Protein AF-A0A932GPE7-F1 (afdb_monomer_lite)

pLDDT: mean 80.18, std 15.99, range [39.69, 96.44]

Foldseek 3Di:
DPPDDQPPVNVVVVVVVVVVVVVVVVCPDADPVLVVVLVVLVVVLVVVLVVVVVVLVVVLVVLVVPDDPVVSVVVNVVSVVVSVVVNVVSVVVSVVVNVVSVDDDD

Organism: Tectimicrobiota bacterium (NCBI:txid2528274)

Sequence (106 aa):
MNEGLKSARDLAMERTEKLHQEEKEHYTPLTAEQKERVAEIEREYKAKIAEKEVMLEAKIKQILLQGSPGEAMGAIAALKAQFEKEKHSLIEERERQILAIRQPNP

Secondary structure (DSSP, 8-state):
-------HHHHHHHHHHHHHHHHHHT--PPPHHHHHHHHHHHHHHHHHHHHHHHHHHHHHHHHHHHS-HHHHHHHHHHHHHHHHHHHHHHHHHHHHHHHHHHSPP-

Radius of gyration: 25.45 Å; chains: 1; bounding box: 42×23×88 Å

Structure (mmCIF, N/CA/C/O backbone):
data_AF-A0A932GPE7-F1
#
_entry.id   AF-A0A932GPE7-F1
#
loop_
_atom_site.group_PDB
_atom_site.id
_atom_site.type_symbol
_atom_si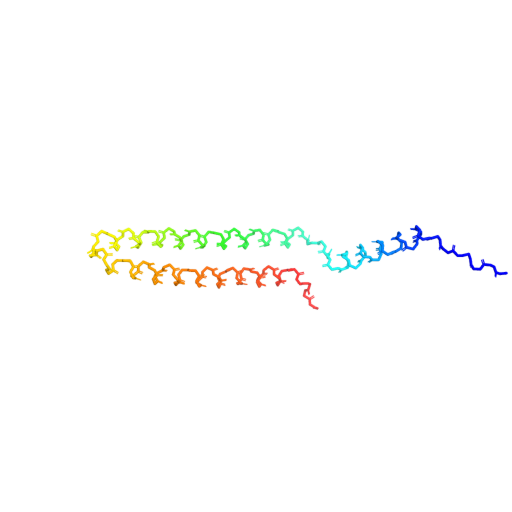te.label_atom_id
_atom_site.label_alt_id
_atom_site.label_comp_id
_atom_site.label_asym_id
_atom_site.label_entity_id
_atom_site.label_seq_id
_atom_site.pdbx_PDB_ins_code
_atom_site.Cartn_x
_atom_site.Cartn_y
_atom_site.Cartn_z
_atom_site.occupancy
_atom_site.B_iso_or_equiv
_atom_site.auth_seq_id
_atom_site.auth_comp_id
_atom_site.auth_asym_id
_atom_site.auth_atom_id
_atom_site.pdbx_PDB_model_num
ATOM 1 N N . MET A 1 1 ? -4.642 9.946 64.069 1.00 39.69 1 MET A N 1
ATOM 2 C CA . MET A 1 1 ? -4.996 10.016 62.639 1.00 39.69 1 MET A CA 1
ATOM 3 C C . MET A 1 1 ? -3.759 9.576 61.883 1.00 39.69 1 MET A C 1
ATOM 5 O O . MET A 1 1 ? -2.836 10.363 61.763 1.00 39.69 1 MET A O 1
ATOM 9 N N . ASN A 1 2 ? -3.652 8.284 61.567 1.00 41.09 2 ASN A N 1
ATOM 10 C CA . ASN A 1 2 ? -2.477 7.741 60.887 1.00 41.09 2 ASN A CA 1
ATOM 11 C C . ASN A 1 2 ? -2.891 7.532 59.431 1.00 41.09 2 ASN A C 1
ATOM 13 O O . ASN A 1 2 ? -3.558 6.547 59.117 1.00 41.09 2 ASN A O 1
ATOM 17 N N . GLU A 1 3 ? -2.604 8.515 58.582 1.00 54.88 3 GLU A N 1
ATOM 18 C CA . GLU A 1 3 ? -2.705 8.357 57.134 1.00 54.88 3 GLU A CA 1
ATOM 19 C C . GLU A 1 3 ? -1.664 7.309 56.738 1.00 54.88 3 GLU A C 1
ATOM 21 O O . GLU A 1 3 ? -0.465 7.576 56.670 1.00 54.88 3 GLU A O 1
ATOM 26 N N . GLY A 1 4 ? -2.130 6.063 56.636 1.00 53.00 4 GLY A N 1
ATOM 27 C CA . GLY A 1 4 ? -1.297 4.893 56.425 1.00 53.00 4 GLY A CA 1
ATOM 28 C C . GLY A 1 4 ? -0.458 5.053 55.167 1.00 53.00 4 GLY A C 1
ATOM 29 O O . GLY A 1 4 ? -0.995 5.218 54.073 1.00 53.00 4 GLY A O 1
ATOM 30 N N . LEU A 1 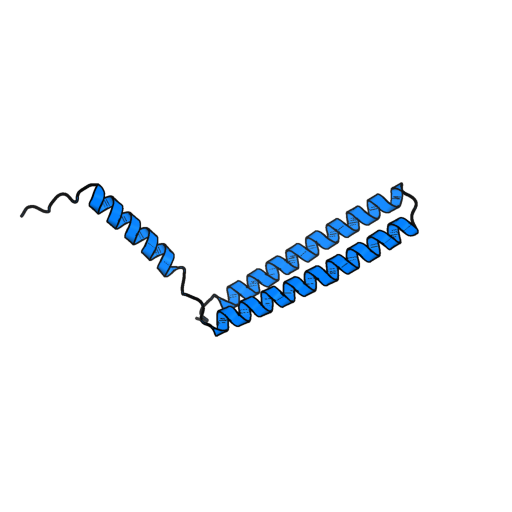5 ? 0.862 4.991 55.346 1.00 61.31 5 LEU A N 1
ATOM 31 C CA . LEU A 1 5 ? 1.852 4.854 54.286 1.00 61.31 5 LEU A CA 1
ATOM 32 C C . LEU A 1 5 ? 1.400 3.749 53.323 1.00 61.31 5 LEU A C 1
ATOM 34 O O . LEU A 1 5 ? 1.501 2.565 53.646 1.00 61.31 5 LEU A O 1
ATOM 38 N N . LYS A 1 6 ? 0.876 4.138 52.155 1.00 62.31 6 LYS A N 1
ATOM 39 C CA . LYS A 1 6 ? 0.562 3.200 51.072 1.00 62.31 6 LYS A CA 1
ATOM 40 C C . LYS A 1 6 ? 1.838 2.427 50.743 1.00 62.31 6 LYS A C 1
ATOM 42 O O . LYS A 1 6 ? 2.894 3.034 50.547 1.00 62.31 6 LYS A O 1
ATOM 47 N N . SER A 1 7 ? 1.757 1.099 50.711 1.00 69.62 7 SER A N 1
ATOM 48 C CA . SER A 1 7 ? 2.918 0.266 50.405 1.00 69.62 7 SER A CA 1
ATOM 49 C C . SER A 1 7 ? 3.402 0.565 48.985 1.00 69.62 7 SER A C 1
ATOM 51 O O . SER A 1 7 ? 2.608 0.907 48.108 1.00 69.62 7 SER A O 1
ATOM 53 N N . ALA A 1 8 ? 4.700 0.395 48.715 1.00 68.38 8 ALA A N 1
ATOM 54 C CA . ALA A 1 8 ? 5.258 0.558 47.367 1.00 68.38 8 ALA A CA 1
ATOM 55 C C . ALA A 1 8 ? 4.511 -0.291 46.317 1.00 68.38 8 ALA A C 1
ATOM 57 O O . ALA A 1 8 ? 4.416 0.091 45.152 1.00 68.38 8 ALA A O 1
ATOM 58 N N . ARG A 1 9 ? 3.929 -1.416 46.751 1.00 64.12 9 ARG A N 1
ATOM 59 C CA . ARG A 1 9 ? 3.061 -2.277 45.942 1.00 64.12 9 ARG A CA 1
ATOM 60 C C . ARG A 1 9 ? 1.726 -1.613 45.594 1.00 64.12 9 ARG A C 1
ATOM 62 O O . ARG A 1 9 ? 1.307 -1.693 44.446 1.00 64.12 9 ARG A O 1
ATOM 69 N N . ASP A 1 10 ? 1.092 -0.939 46.548 1.00 69.62 10 ASP A N 1
ATOM 70 C CA . ASP A 1 10 ? -0.187 -0.252 46.333 1.00 69.62 10 ASP A CA 1
ATOM 71 C C . ASP A 1 10 ? 0.004 0.955 45.408 1.00 69.62 10 ASP A C 1
ATOM 73 O O . ASP A 1 10 ? -0.796 1.186 44.508 1.00 69.62 10 ASP A O 1
ATOM 77 N N . LEU A 1 11 ? 1.129 1.665 45.552 1.00 68.69 11 LEU A N 1
ATOM 78 C CA . LEU A 1 11 ? 1.525 2.733 44.629 1.00 68.69 11 LEU A CA 1
ATOM 79 C C . LEU A 1 11 ? 1.820 2.211 43.215 1.00 68.69 11 LEU A C 1
ATOM 81 O O . LEU A 1 11 ? 1.512 2.891 42.238 1.00 68.69 11 LEU A O 1
ATOM 85 N N . ALA A 1 12 ? 2.411 1.020 43.083 1.00 66.12 12 ALA A N 1
ATOM 86 C CA . ALA A 1 12 ? 2.636 0.394 41.782 1.00 66.12 12 ALA A CA 1
ATOM 87 C C . ALA A 1 12 ? 1.313 -0.017 41.116 1.00 66.12 12 ALA A C 1
ATOM 89 O O . ALA A 1 12 ? 1.118 0.266 39.935 1.00 66.12 12 ALA A O 1
ATOM 90 N N . MET A 1 13 ? 0.381 -0.609 41.868 1.00 69.50 13 MET A N 1
ATOM 91 C CA . MET A 1 13 ? -0.948 -0.973 41.362 1.00 69.50 13 MET A CA 1
ATOM 92 C C . MET A 1 13 ? -1.747 0.265 40.940 1.00 69.50 13 MET A C 1
ATOM 94 O O . MET A 1 13 ? -2.250 0.293 39.824 1.00 69.50 13 MET A O 1
ATOM 98 N N . GLU A 1 14 ? -1.758 1.329 41.752 1.00 67.25 14 GLU A N 1
ATOM 99 C CA . GLU A 1 14 ? -2.452 2.586 41.427 1.00 67.25 14 GLU A CA 1
ATOM 100 C C . GLU A 1 14 ? -1.885 3.243 40.153 1.00 67.25 14 GLU A C 1
ATOM 102 O O . GLU A 1 14 ? -2.632 3.758 39.324 1.00 67.25 14 GLU A O 1
ATOM 107 N N . ARG A 1 15 ? -0.559 3.193 39.949 1.00 65.12 15 ARG A N 1
ATOM 108 C CA . ARG A 1 15 ? 0.072 3.655 38.699 1.00 65.12 15 ARG A CA 1
ATOM 109 C C . ARG A 1 15 ? -0.334 2.801 37.503 1.00 65.12 15 ARG A C 1
ATOM 111 O O . ARG A 1 15 ? -0.583 3.343 36.436 1.00 65.12 15 ARG A O 1
ATOM 118 N N . THR A 1 16 ? -0.416 1.486 37.682 1.00 59.59 16 THR A N 1
ATOM 119 C CA . THR A 1 16 ? -0.796 0.559 36.606 1.00 59.59 16 THR A CA 1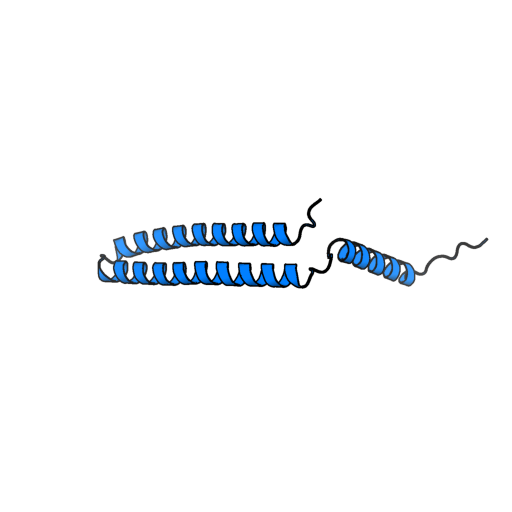
ATOM 120 C C . THR A 1 16 ? -2.269 0.731 36.224 1.00 59.59 16 THR A C 1
ATOM 122 O O . THR A 1 16 ? -2.615 0.689 35.049 1.00 59.59 16 THR A O 1
ATOM 125 N N . GLU A 1 17 ? -3.143 0.969 37.202 1.00 62.41 17 GLU A N 1
ATOM 126 C CA . GLU A 1 17 ? -4.563 1.247 36.972 1.00 62.41 17 GLU A CA 1
ATOM 127 C C . GLU A 1 17 ? -4.786 2.588 36.269 1.00 62.41 17 GLU A C 1
ATOM 129 O O . GLU A 1 17 ? -5.592 2.637 35.344 1.00 62.41 17 GLU A O 1
ATOM 134 N N . LYS A 1 18 ? -4.036 3.640 36.630 1.00 60.78 18 LYS A N 1
ATOM 135 C CA . LYS A 1 18 ? -4.080 4.935 35.927 1.00 60.78 18 LYS A CA 1
ATOM 136 C C . LYS A 1 18 ? -3.601 4.826 34.484 1.00 60.78 18 LYS A C 1
ATOM 138 O O . LYS A 1 18 ? -4.285 5.320 33.602 1.00 60.78 18 LYS A O 1
ATOM 143 N N . LEU A 1 19 ? -2.505 4.107 34.234 1.00 57.84 19 LEU A N 1
ATOM 144 C CA . LEU A 1 19 ? -2.026 3.852 32.871 1.00 57.84 19 LEU A CA 1
ATOM 145 C C . LEU A 1 19 ? -3.066 3.086 32.042 1.00 57.84 19 LEU A C 1
ATOM 147 O O . LEU A 1 19 ? -3.362 3.474 30.920 1.00 57.84 19 LEU A O 1
ATOM 151 N N . HIS A 1 20 ? -3.697 2.053 32.611 1.00 56.59 20 HIS A N 1
ATOM 152 C CA . HIS A 1 20 ? -4.770 1.330 31.925 1.00 56.59 20 HIS A CA 1
ATOM 153 C C . HIS A 1 20 ? -6.046 2.163 31.731 1.00 56.59 20 HIS A C 1
ATOM 155 O O . HIS A 1 20 ? -6.798 1.902 30.793 1.00 56.59 20 HIS A O 1
ATOM 161 N N . GLN A 1 21 ? -6.348 3.108 32.624 1.00 54.19 21 GLN A N 1
ATOM 162 C CA . GLN A 1 21 ? -7.482 4.022 32.474 1.00 54.19 21 GLN A CA 1
ATOM 163 C C . GLN A 1 21 ? -7.203 5.073 31.400 1.00 54.19 21 GLN A C 1
ATOM 165 O O . GLN A 1 21 ? -8.049 5.246 30.533 1.00 54.19 21 GLN A O 1
ATOM 170 N N . GLU A 1 22 ? -6.009 5.666 31.374 1.00 53.53 22 GLU A N 1
ATOM 171 C CA . GLU A 1 22 ? -5.556 6.560 30.299 1.00 53.53 22 GLU A CA 1
ATOM 172 C C . GLU A 1 22 ? -5.552 5.831 28.940 1.00 53.53 22 GLU A C 1
ATOM 174 O O . GLU A 1 22 ? -6.063 6.346 27.947 1.00 53.53 22 GLU A O 1
ATOM 179 N N . GLU A 1 23 ? -5.087 4.578 28.887 1.00 51.41 23 GLU A N 1
ATOM 180 C CA . GLU A 1 23 ? -5.147 3.751 27.672 1.00 51.41 23 GLU A CA 1
ATOM 181 C C . GLU A 1 23 ? -6.585 3.406 27.249 1.00 51.41 23 GLU A C 1
ATOM 183 O O . GLU A 1 23 ? -6.881 3.346 26.053 1.00 51.41 23 GLU A O 1
ATOM 188 N N . LYS A 1 24 ? -7.501 3.199 28.206 1.00 49.72 24 LYS A N 1
ATOM 189 C CA . LYS A 1 24 ? -8.925 2.931 27.936 1.00 49.72 24 LYS A CA 1
ATOM 190 C C . LYS A 1 24 ? -9.707 4.178 27.535 1.00 49.72 24 LYS A C 1
ATOM 192 O O . LYS A 1 24 ? -10.608 4.062 26.710 1.00 49.72 24 LYS A O 1
ATOM 197 N N . GLU A 1 25 ? -9.375 5.348 28.073 1.00 51.22 25 GLU A N 1
ATOM 198 C CA . GLU A 1 25 ? -9.997 6.624 27.698 1.00 51.22 25 GLU A CA 1
ATOM 199 C C . GLU A 1 25 ? -9.687 7.000 26.241 1.00 51.22 25 GLU A C 1
ATOM 201 O O . GLU A 1 25 ? -10.513 7.623 25.575 1.00 51.22 25 GLU A O 1
ATOM 206 N N . HIS A 1 26 ? -8.558 6.532 25.700 1.00 51.28 26 HIS A N 1
ATOM 207 C CA . HIS A 1 26 ? -8.189 6.713 24.293 1.00 51.28 26 HIS A CA 1
ATOM 208 C C . HIS A 1 26 ? -8.652 5.589 23.346 1.00 51.28 26 HIS A C 1
ATOM 210 O O . HIS A 1 26 ? -8.564 5.747 22.127 1.00 51.28 26 HIS A O 1
ATOM 216 N N . TYR A 1 27 ? -9.181 4.481 23.872 1.00 52.12 27 TYR A N 1
ATOM 217 C CA . TYR A 1 27 ? -9.728 3.369 23.090 1.00 52.12 27 TYR A CA 1
ATOM 218 C C . TYR A 1 27 ? -11.233 3.244 23.323 1.00 52.12 27 TYR A C 1
ATOM 220 O O . TYR A 1 27 ? -11.716 2.281 23.922 1.00 52.12 27 TYR A O 1
ATOM 228 N N . THR A 1 28 ? -12.010 4.191 22.796 1.00 61.28 28 THR A N 1
ATOM 229 C CA . THR A 1 28 ? -13.431 3.931 22.564 1.00 61.28 28 THR A CA 1
ATOM 230 C C . THR A 1 28 ? -13.541 2.720 21.629 1.00 61.28 28 THR A C 1
ATOM 232 O O . THR A 1 28 ? -13.046 2.757 20.496 1.00 61.28 28 THR A O 1
ATOM 235 N N . PRO A 1 29 ? -14.117 1.591 22.086 1.00 67.88 29 PRO A N 1
ATOM 236 C CA . PRO A 1 29 ? -14.235 0.417 21.242 1.00 67.88 29 PRO A CA 1
ATOM 237 C C . PRO A 1 29 ? -15.133 0.761 20.054 1.00 67.88 29 PRO A C 1
ATOM 239 O O . PRO A 1 29 ? -16.265 1.205 20.234 1.00 67.88 29 PRO A O 1
ATOM 242 N N . LEU A 1 30 ? -14.620 0.547 18.839 1.00 74.88 30 LEU A N 1
ATOM 243 C CA . LEU A 1 30 ? -15.372 0.810 17.614 1.00 74.88 30 LEU A CA 1
ATOM 244 C C . LEU A 1 30 ? -16.687 0.029 17.607 1.00 74.88 30 LEU A C 1
ATOM 246 O O . LEU A 1 30 ? -16.711 -1.162 17.953 1.00 74.88 30 LEU A O 1
ATOM 250 N N . THR A 1 31 ? -17.760 0.686 17.166 1.00 84.06 31 THR A N 1
ATOM 251 C CA . THR A 1 31 ? -19.051 0.034 16.935 1.00 84.06 31 THR A CA 1
ATOM 252 C C . THR A 1 31 ? -18.914 -1.044 15.857 1.00 84.06 31 THR A C 1
ATOM 254 O O . THR A 1 31 ? -17.962 -1.048 15.071 1.00 84.06 31 THR A O 1
ATOM 257 N N . ALA A 1 32 ? -19.858 -1.988 15.809 1.00 85.25 32 ALA A N 1
ATOM 258 C CA . ALA A 1 32 ? -19.868 -3.016 14.765 1.00 85.25 32 ALA A CA 1
ATOM 259 C C . ALA A 1 32 ? -19.864 -2.392 13.355 1.00 85.25 32 ALA A C 1
ATOM 261 O O . ALA A 1 32 ? -19.087 -2.816 12.506 1.00 85.25 32 ALA A O 1
ATOM 262 N N . GLU A 1 33 ? -20.635 -1.319 13.162 1.00 84.50 33 GLU A N 1
ATOM 263 C CA . GLU A 1 33 ? -20.697 -0.556 11.912 1.00 84.50 33 GLU A CA 1
ATOM 264 C C . GLU A 1 33 ? -19.362 0.134 11.583 1.00 84.50 33 GLU A C 1
ATOM 266 O O . GLU A 1 33 ? -18.877 0.051 10.457 1.00 84.50 33 GLU A O 1
ATOM 271 N N . GLN A 1 34 ? -18.702 0.761 12.564 1.00 83.44 34 GLN A N 1
ATOM 272 C CA . GLN A 1 34 ? -17.380 1.362 12.356 1.00 83.44 34 GLN A CA 1
ATOM 273 C C . GLN A 1 34 ? -16.331 0.310 11.975 1.00 83.44 34 GLN A C 1
ATOM 275 O O . GLN A 1 34 ? -15.500 0.560 11.103 1.00 83.44 34 GLN A O 1
ATOM 280 N N . LYS A 1 35 ? -16.365 -0.877 12.596 1.00 86.62 35 LYS A N 1
ATOM 281 C CA . LYS A 1 35 ? -15.457 -1.984 12.254 1.00 86.62 35 LYS A CA 1
ATOM 282 C C . LYS A 1 35 ? -15.688 -2.493 10.836 1.00 86.62 35 LYS A C 1
ATOM 284 O O . LYS A 1 35 ? -14.716 -2.728 10.124 1.00 86.62 35 LYS A O 1
ATOM 289 N N . GLU A 1 36 ? -16.945 -2.645 10.431 1.00 90.12 36 GLU A N 1
ATOM 290 C CA . GLU A 1 36 ? -17.305 -3.086 9.083 1.00 90.12 36 GLU A CA 1
ATOM 291 C C . GLU A 1 36 ? -16.834 -2.082 8.026 1.00 90.12 36 GLU A C 1
ATOM 293 O O . GLU A 1 36 ? -16.146 -2.466 7.082 1.00 90.12 36 GLU A O 1
ATOM 298 N N . ARG A 1 37 ? -17.072 -0.783 8.249 1.00 87.62 37 ARG A N 1
ATOM 299 C CA . ARG A 1 37 ? -16.603 0.284 7.350 1.00 87.62 37 ARG A CA 1
ATOM 300 C C . ARG A 1 37 ? -15.079 0.357 7.256 1.00 87.62 37 ARG A C 1
ATOM 302 O O . ARG A 1 37 ? -14.541 0.560 6.172 1.00 87.62 37 ARG A O 1
ATOM 309 N N . VAL A 1 38 ? -14.366 0.168 8.370 1.00 88.25 38 VAL A N 1
ATOM 310 C CA . VAL A 1 38 ? -12.895 0.083 8.357 1.00 88.25 38 VAL A CA 1
ATOM 311 C C . VAL A 1 38 ? -12.430 -1.119 7.532 1.00 88.25 38 VAL A C 1
ATOM 313 O O . VAL A 1 38 ? -11.551 -0.965 6.688 1.00 88.25 38 VAL A O 1
ATOM 316 N N . ALA A 1 39 ? -13.035 -2.294 7.726 1.00 90.69 39 ALA A N 1
ATOM 317 C CA . ALA A 1 39 ? -12.678 -3.500 6.980 1.00 90.69 39 ALA A CA 1
ATOM 318 C C . ALA A 1 39 ? -12.958 -3.364 5.471 1.00 90.69 39 ALA A C 1
ATOM 320 O O . ALA A 1 39 ? -12.179 -3.852 4.648 1.00 90.69 39 ALA A O 1
ATOM 321 N N . GLU A 1 40 ? -14.043 -2.683 5.099 1.00 93.00 40 GLU A N 1
ATOM 322 C CA . GLU A 1 40 ? -14.374 -2.376 3.706 1.00 93.00 40 GLU A CA 1
ATOM 323 C C . GLU A 1 40 ? -13.307 -1.482 3.060 1.00 93.00 40 GLU A C 1
ATOM 325 O O . GLU A 1 40 ? -12.758 -1.841 2.015 1.00 93.00 40 GLU A O 1
ATOM 330 N N . ILE A 1 41 ? -12.929 -0.386 3.723 1.00 92.19 41 ILE A N 1
ATOM 331 C CA . ILE A 1 41 ? -11.873 0.524 3.253 1.00 92.19 41 ILE A CA 1
ATOM 332 C C . ILE A 1 41 ? -10.533 -0.205 3.140 1.00 92.19 41 ILE A C 1
ATOM 334 O O . ILE A 1 41 ? -9.831 -0.078 2.137 1.00 92.19 41 ILE A O 1
ATOM 338 N N . GLU A 1 42 ? -10.160 -1.012 4.133 1.00 91.69 42 GLU A N 1
ATOM 339 C CA . GLU A 1 42 ? -8.927 -1.800 4.071 1.00 91.69 42 GLU A CA 1
ATOM 340 C C . GLU A 1 42 ? -8.915 -2.743 2.864 1.00 91.69 42 GLU A C 1
ATOM 342 O O . GLU A 1 42 ? -7.903 -2.841 2.160 1.00 91.69 42 GLU A O 1
ATOM 347 N N . ARG A 1 43 ? -10.042 -3.408 2.588 1.00 94.12 43 ARG A N 1
ATOM 348 C CA . ARG A 1 43 ? -10.192 -4.297 1.434 1.00 94.12 43 ARG A CA 1
ATOM 349 C C . ARG A 1 43 ? -10.103 -3.530 0.117 1.00 94.12 43 ARG A C 1
ATOM 351 O O . ARG A 1 43 ? -9.407 -3.986 -0.792 1.00 94.12 43 ARG A O 1
ATOM 358 N N . GLU A 1 44 ? -10.772 -2.388 0.012 1.00 94.81 44 GLU A N 1
ATOM 359 C CA . GLU A 1 44 ? -10.771 -1.548 -1.185 1.00 94.81 44 GLU A CA 1
ATOM 360 C C . GLU A 1 44 ? -9.360 -1.041 -1.506 1.00 94.81 44 GLU A C 1
ATOM 362 O O . GLU A 1 44 ? -8.865 -1.216 -2.621 1.00 94.81 44 GLU A O 1
ATOM 367 N N . TYR A 1 45 ? -8.665 -0.473 -0.519 1.00 93.88 45 TYR A N 1
ATOM 368 C CA . TYR A 1 45 ? -7.310 0.039 -0.715 1.00 93.88 45 TYR A CA 1
ATOM 369 C C . TYR A 1 45 ? -6.305 -1.078 -0.987 1.00 93.88 45 TYR A C 1
ATOM 371 O O . TYR A 1 45 ? -5.409 -0.905 -1.816 1.00 93.88 45 TYR A O 1
ATOM 379 N N . LYS A 1 46 ? -6.474 -2.253 -0.370 1.00 93.81 46 LYS A N 1
ATOM 380 C CA . LYS A 1 46 ? -5.669 -3.434 -0.698 1.00 93.81 46 LYS A CA 1
ATOM 381 C C . LYS A 1 46 ? -5.859 -3.858 -2.156 1.00 93.81 46 LYS A C 1
ATOM 383 O O . LYS A 1 46 ? -4.871 -4.158 -2.822 1.00 93.81 46 LYS A O 1
ATOM 388 N N . ALA A 1 47 ? -7.094 -3.855 -2.659 1.00 95.19 47 ALA A N 1
ATOM 389 C CA . ALA A 1 47 ? -7.377 -4.175 -4.056 1.00 95.19 47 ALA A CA 1
ATOM 390 C C . ALA A 1 47 ? -6.762 -3.141 -5.014 1.00 95.19 47 ALA A C 1
ATOM 392 O O . ALA A 1 47 ? -6.078 -3.527 -5.958 1.00 95.19 47 ALA A O 1
ATOM 393 N N . LYS A 1 48 ? -6.913 -1.841 -4.722 1.00 94.06 48 LYS A N 1
ATOM 394 C CA . LYS A 1 48 ? -6.313 -0.749 -5.512 1.00 94.06 48 LYS A CA 1
ATOM 395 C C . LYS A 1 48 ? -4.789 -0.852 -5.598 1.00 94.06 48 LYS A C 1
ATOM 397 O O . LYS A 1 48 ? -4.212 -0.631 -6.661 1.00 94.06 48 LYS A O 1
ATOM 402 N N . ILE A 1 49 ? -4.125 -1.173 -4.485 1.00 93.44 49 ILE A N 1
ATOM 403 C CA . ILE A 1 49 ? -2.668 -1.353 -4.463 1.00 93.44 49 ILE A CA 1
ATOM 404 C C . ILE A 1 49 ? -2.277 -2.575 -5.300 1.00 93.44 49 ILE A C 1
ATOM 406 O O . ILE A 1 49 ? -1.401 -2.455 -6.150 1.00 93.44 49 ILE A O 1
ATOM 410 N N . ALA A 1 50 ? -2.960 -3.710 -5.125 1.00 95.00 50 ALA A N 1
ATOM 411 C CA . ALA A 1 50 ? -2.674 -4.930 -5.878 1.00 95.00 50 ALA A CA 1
ATOM 412 C C . ALA A 1 50 ? -2.855 -4.744 -7.396 1.00 95.00 50 ALA A C 1
ATOM 414 O O . ALA A 1 50 ? -2.023 -5.196 -8.179 1.00 95.00 50 ALA A O 1
ATOM 415 N N . GLU A 1 51 ? -3.902 -4.036 -7.827 1.00 95.00 51 GLU A N 1
ATOM 416 C CA . GLU A 1 51 ? -4.111 -3.702 -9.240 1.00 95.00 51 GLU A CA 1
ATOM 417 C C . GLU A 1 51 ? -2.931 -2.896 -9.801 1.00 95.00 51 GLU A C 1
ATOM 419 O O . GLU A 1 51 ? -2.369 -3.241 -10.844 1.00 95.00 51 GLU A O 1
ATOM 424 N N . LYS A 1 52 ? -2.488 -1.864 -9.074 1.00 93.88 52 LYS A N 1
ATOM 425 C CA . LYS A 1 52 ? -1.329 -1.056 -9.470 1.00 93.88 52 LYS A CA 1
ATOM 426 C C . LYS A 1 52 ? -0.026 -1.862 -9.485 1.00 93.88 52 LYS A C 1
ATOM 428 O O . LYS A 1 52 ? 0.793 -1.635 -10.374 1.00 93.88 52 LYS A O 1
ATOM 433 N N . GLU A 1 53 ? 0.164 -2.800 -8.557 1.00 95.00 53 GLU A N 1
ATOM 434 C CA . GLU A 1 53 ? 1.324 -3.707 -8.533 1.00 95.00 53 GLU A CA 1
ATOM 435 C C . GLU A 1 53 ? 1.355 -4.588 -9.789 1.00 95.00 53 GLU A C 1
ATOM 437 O O . GLU A 1 53 ? 2.374 -4.649 -10.479 1.00 95.00 53 GLU A O 1
ATOM 442 N N . VAL A 1 54 ? 0.216 -5.171 -10.173 1.00 96.44 54 VAL A N 1
ATOM 443 C CA . VAL A 1 54 ? 0.100 -5.965 -11.408 1.00 96.44 54 VAL A CA 1
ATOM 444 C C . VAL A 1 54 ? 0.403 -5.115 -12.648 1.00 96.44 54 VAL A C 1
ATOM 446 O O . VAL A 1 54 ? 1.140 -5.546 -13.540 1.00 96.44 54 VAL A O 1
ATOM 449 N N . MET A 1 55 ? -0.113 -3.883 -12.709 1.00 94.38 55 MET A N 1
ATOM 450 C CA . MET A 1 55 ? 0.180 -2.958 -13.810 1.00 94.38 55 MET A CA 1
ATOM 451 C C . MET A 1 55 ? 1.665 -2.573 -13.872 1.00 94.38 55 MET A C 1
ATOM 453 O O . MET A 1 55 ? 2.226 -2.467 -14.966 1.00 94.38 55 MET A O 1
ATOM 457 N N . LEU A 1 56 ? 2.310 -2.358 -12.721 1.00 94.81 56 LEU A N 1
ATOM 458 C CA . LEU A 1 56 ? 3.741 -2.071 -12.632 1.00 94.81 56 LEU A CA 1
ATOM 459 C C . LEU A 1 56 ? 4.560 -3.239 -13.186 1.00 94.81 56 LEU A C 1
ATOM 461 O O . LEU A 1 56 ? 5.428 -3.033 -14.033 1.00 94.81 56 LEU A O 1
ATOM 465 N N . GLU A 1 57 ? 4.267 -4.462 -12.748 1.00 94.69 57 GLU A N 1
ATOM 466 C CA . GLU A 1 57 ? 4.953 -5.661 -13.230 1.00 94.69 57 GLU A CA 1
ATOM 467 C C . GLU A 1 57 ? 4.801 -5.842 -14.742 1.00 94.69 57 GLU A C 1
ATOM 469 O O . GLU A 1 57 ? 5.776 -6.156 -15.429 1.00 94.69 57 GLU A O 1
ATOM 474 N N . ALA A 1 58 ? 3.599 -5.612 -15.277 1.00 94.81 58 ALA A N 1
ATOM 475 C CA . ALA A 1 58 ? 3.347 -5.677 -16.713 1.00 94.81 58 ALA A CA 1
ATOM 476 C C . ALA A 1 58 ? 4.202 -4.658 -17.486 1.00 94.81 58 ALA A C 1
ATOM 478 O O . ALA A 1 58 ? 4.848 -5.018 -18.472 1.00 94.81 58 ALA A O 1
ATOM 479 N N . LYS A 1 59 ? 4.277 -3.410 -17.006 1.00 92.69 59 LYS A N 1
ATOM 480 C CA . LYS A 1 59 ? 5.114 -2.361 -17.610 1.00 92.69 59 LYS A CA 1
ATOM 481 C C . LYS A 1 59 ? 6.606 -2.687 -17.531 1.00 92.69 59 LYS A C 1
ATOM 483 O O . LYS A 1 59 ? 7.320 -2.496 -18.510 1.00 92.69 59 LYS A O 1
ATOM 488 N N . ILE A 1 60 ? 7.082 -3.221 -16.403 1.00 93.06 60 ILE A N 1
ATOM 489 C CA . ILE A 1 60 ? 8.480 -3.653 -16.256 1.00 93.06 60 ILE A CA 1
ATOM 490 C C . ILE A 1 60 ? 8.806 -4.749 -17.275 1.00 93.06 60 ILE A C 1
ATOM 492 O O . ILE A 1 60 ? 9.823 -4.661 -17.958 1.00 93.06 60 ILE A O 1
ATOM 496 N N . LYS A 1 61 ? 7.932 -5.754 -17.425 1.00 92.44 61 LYS A N 1
ATOM 497 C CA . LYS A 1 61 ? 8.109 -6.825 -18.419 1.00 92.44 61 LYS A CA 1
ATOM 498 C C . LYS A 1 61 ? 8.185 -6.271 -19.845 1.00 92.44 61 LYS A C 1
ATOM 500 O O . LYS A 1 61 ? 9.037 -6.710 -20.610 1.00 92.44 61 LYS A O 1
ATOM 505 N N . GLN A 1 62 ? 7.348 -5.291 -20.189 1.00 91.25 62 GLN A N 1
ATOM 506 C CA . GLN A 1 62 ? 7.389 -4.629 -21.498 1.00 91.25 62 GLN A CA 1
ATOM 507 C C . GLN A 1 62 ? 8.705 -3.877 -21.730 1.00 91.25 62 GLN A C 1
ATOM 509 O O . GLN A 1 62 ? 9.320 -4.046 -22.779 1.00 91.25 62 GLN A O 1
ATOM 514 N N . ILE A 1 63 ? 9.17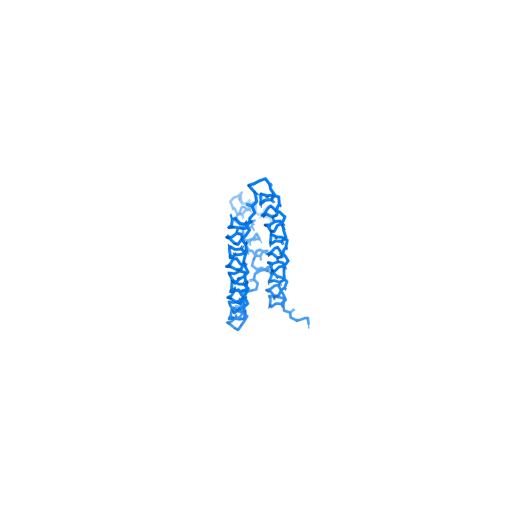1 -3.107 -20.741 1.00 89.25 63 ILE A N 1
ATOM 515 C CA . ILE A 1 63 ? 10.444 -2.374 -20.821 1.00 89.25 63 ILE A CA 1
ATOM 516 C C . ILE A 1 63 ? 11.619 -3.338 -21.027 1.00 89.25 63 ILE A C 1
ATOM 518 O O . ILE A 1 63 ? 12.475 -3.094 -21.874 1.00 89.25 63 ILE A O 1
ATOM 522 N N . LEU A 1 64 ? 11.642 -4.452 -20.290 1.00 88.81 64 LEU A N 1
ATOM 523 C CA . LEU A 1 64 ? 12.682 -5.475 -20.423 1.00 88.81 64 LEU A CA 1
ATOM 524 C C . LEU A 1 64 ? 12.661 -6.177 -21.788 1.00 88.81 64 LEU A C 1
ATOM 526 O O . LEU A 1 64 ? 13.707 -6.621 -22.249 1.00 88.81 64 LEU A O 1
ATOM 530 N N . LEU A 1 65 ? 11.493 -6.285 -22.425 1.00 88.44 65 LEU A N 1
ATOM 531 C CA . LEU A 1 65 ? 11.348 -6.914 -23.739 1.00 88.44 65 LEU A CA 1
ATOM 532 C C . LEU A 1 65 ? 11.762 -5.983 -24.892 1.00 88.44 65 LEU A C 1
ATOM 534 O O . LEU A 1 65 ? 12.178 -6.465 -25.941 1.00 88.44 65 LEU A O 1
ATOM 538 N N . GLN A 1 66 ? 11.616 -4.666 -24.717 1.00 83.31 66 GLN A N 1
ATOM 539 C CA . GLN A 1 66 ? 11.801 -3.671 -25.782 1.00 83.31 66 GLN A CA 1
ATOM 540 C C . GLN A 1 66 ? 13.128 -2.900 -25.710 1.00 83.31 66 GLN A C 1
ATOM 542 O O . GLN A 1 66 ? 13.562 -2.357 -26.724 1.00 83.31 66 GLN A O 1
ATOM 547 N N . GLY A 1 67 ? 13.748 -2.795 -24.532 1.00 71.25 67 GLY A N 1
ATOM 548 C CA . GLY A 1 67 ? 14.864 -1.877 -24.292 1.00 71.25 67 GLY A CA 1
ATOM 549 C C . GLY A 1 67 ? 16.256 -2.509 -24.343 1.00 71.25 67 GLY A C 1
ATOM 550 O O . GLY A 1 67 ? 16.447 -3.688 -24.052 1.00 71.25 67 GLY A O 1
ATOM 551 N N . SER A 1 68 ? 17.261 -1.674 -24.618 1.00 75.44 68 SER A N 1
ATOM 552 C CA . SER A 1 68 ? 18.662 -1.999 -24.333 1.00 75.44 68 SER A CA 1
ATOM 553 C C . SER A 1 68 ? 18.879 -2.081 -22.808 1.00 75.44 68 SER A C 1
ATOM 555 O O . SER A 1 68 ? 18.319 -1.255 -22.080 1.00 75.44 68 SER A O 1
ATOM 557 N N . PRO A 1 69 ? 19.716 -3.002 -22.285 1.00 74.06 69 PRO A N 1
ATOM 558 C CA . PRO A 1 69 ? 19.837 -3.251 -20.841 1.00 74.06 69 PRO A CA 1
ATOM 559 C C . PRO A 1 69 ? 20.140 -2.012 -19.982 1.00 74.06 69 PRO A C 1
ATOM 561 O O . PRO A 1 69 ? 19.673 -1.924 -18.849 1.00 74.06 69 PRO A O 1
ATOM 564 N N . GLY A 1 70 ? 20.895 -1.044 -20.514 1.00 75.19 70 GLY A N 1
ATOM 565 C CA . GLY A 1 70 ? 21.247 0.191 -19.802 1.00 75.19 70 GLY A CA 1
ATOM 566 C C . GLY A 1 70 ? 20.083 1.176 -19.638 1.00 75.19 70 GLY A C 1
ATOM 567 O O . GLY A 1 70 ? 19.884 1.720 -18.555 1.00 75.19 70 GLY A O 1
ATOM 568 N N . GLU A 1 71 ? 19.274 1.373 -20.681 1.00 76.88 71 GLU A N 1
ATOM 569 C CA . GLU A 1 71 ? 18.127 2.297 -20.662 1.00 76.88 71 GLU A CA 1
ATOM 570 C C . GLU A 1 71 ? 16.940 1.702 -19.890 1.00 76.88 71 GLU A C 1
ATOM 572 O O . GLU A 1 71 ? 16.239 2.408 -19.160 1.00 76.88 71 GLU A O 1
ATOM 577 N N . ALA A 1 72 ? 16.765 0.379 -19.978 1.00 86.19 72 ALA A N 1
ATOM 578 C CA . ALA A 1 72 ? 15.719 -0.349 -19.270 1.00 86.19 72 ALA A CA 1
ATOM 579 C C . ALA A 1 72 ? 15.832 -0.197 -17.744 1.00 86.19 72 ALA A C 1
ATOM 581 O O . ALA A 1 72 ? 14.825 0.025 -17.072 1.00 86.19 72 ALA A O 1
ATOM 582 N N . MET A 1 73 ? 17.044 -0.260 -17.178 1.00 87.38 73 MET A N 1
ATOM 583 C CA . MET A 1 73 ? 17.228 -0.131 -15.727 1.00 87.38 73 MET A CA 1
ATOM 584 C C . MET A 1 73 ? 16.820 1.248 -15.198 1.00 87.38 73 MET A C 1
ATOM 586 O O . MET A 1 73 ? 16.149 1.326 -14.168 1.00 87.38 73 MET A O 1
ATOM 590 N N . GLY A 1 74 ? 17.172 2.324 -15.910 1.00 89.81 74 GLY A N 1
ATOM 591 C CA . GLY A 1 74 ? 16.787 3.686 -15.529 1.00 89.81 74 GLY A CA 1
ATOM 592 C C . GLY A 1 74 ? 15.270 3.887 -15.555 1.00 89.81 74 GLY A C 1
ATOM 593 O O . GLY A 1 74 ? 14.690 4.392 -14.592 1.00 89.81 74 GLY A O 1
ATOM 594 N N . ALA A 1 75 ? 14.612 3.410 -16.616 1.00 88.81 75 ALA A N 1
ATOM 595 C CA . ALA A 1 75 ? 13.159 3.475 -16.748 1.00 88.81 75 ALA A CA 1
ATOM 596 C C . ALA A 1 75 ? 12.433 2.652 -15.667 1.00 88.81 75 ALA A C 1
ATOM 598 O O . ALA A 1 75 ? 11.469 3.129 -15.067 1.00 88.81 75 ALA A O 1
ATOM 599 N N . ILE A 1 76 ? 12.919 1.443 -15.360 1.00 92.50 76 ILE A N 1
ATOM 600 C CA . ILE A 1 76 ? 12.361 0.590 -14.299 1.00 92.50 76 ILE A CA 1
ATOM 601 C C . ILE A 1 76 ? 12.521 1.247 -12.924 1.00 92.50 76 ILE A C 1
ATOM 603 O O . ILE A 1 76 ? 11.584 1.220 -12.126 1.00 92.50 76 ILE A O 1
ATOM 607 N N . ALA A 1 77 ? 13.680 1.847 -12.637 1.00 93.12 77 ALA A N 1
ATOM 608 C CA . ALA A 1 77 ? 13.922 2.536 -11.371 1.00 93.12 77 ALA A CA 1
ATOM 609 C C . ALA A 1 77 ? 12.983 3.738 -11.188 1.00 93.12 77 ALA A C 1
ATOM 611 O O . ALA A 1 77 ? 12.359 3.873 -10.134 1.00 93.12 77 ALA A O 1
ATOM 612 N N . ALA A 1 78 ? 12.821 4.563 -12.227 1.00 93.12 78 ALA A N 1
ATOM 613 C CA . ALA A 1 78 ? 11.887 5.687 -12.212 1.00 93.12 78 ALA A CA 1
ATOM 614 C C . ALA A 1 78 ? 10.436 5.224 -12.006 1.00 93.12 78 ALA A C 1
ATOM 616 O O . ALA A 1 78 ? 9.712 5.791 -11.186 1.00 93.12 78 ALA A O 1
ATOM 617 N N . LEU A 1 79 ? 10.030 4.151 -12.692 1.00 93.62 79 LEU A N 1
ATOM 618 C CA . LEU A 1 79 ? 8.679 3.606 -12.598 1.00 93.62 79 LEU A CA 1
ATOM 619 C C . LEU A 1 79 ? 8.381 3.034 -11.201 1.00 93.62 79 LEU A C 1
ATOM 621 O O . LEU A 1 79 ? 7.309 3.283 -10.652 1.00 93.62 79 LEU A O 1
ATOM 625 N N . LYS A 1 80 ? 9.340 2.326 -10.589 1.00 94.38 80 LYS A N 1
ATOM 626 C CA . LYS A 1 80 ? 9.227 1.857 -9.198 1.00 94.38 80 LYS A CA 1
ATOM 627 C C . LYS A 1 80 ? 9.145 3.020 -8.211 1.00 94.38 80 LYS A C 1
ATOM 629 O O . LYS A 1 80 ? 8.295 3.002 -7.331 1.00 94.38 80 LYS A O 1
ATOM 634 N N . ALA A 1 81 ? 9.980 4.047 -8.374 1.00 95.88 81 ALA A N 1
ATOM 635 C CA . ALA A 1 81 ? 9.956 5.219 -7.500 1.00 95.88 81 ALA A CA 1
ATOM 636 C C . ALA A 1 81 ? 8.619 5.975 -7.576 1.00 95.88 81 ALA A C 1
ATOM 638 O O . ALA A 1 81 ? 8.122 6.455 -6.557 1.00 95.88 81 ALA A O 1
ATOM 639 N N . GLN A 1 82 ? 8.021 6.072 -8.767 1.00 94.19 82 GLN A N 1
ATOM 640 C CA . GLN A 1 82 ? 6.680 6.629 -8.926 1.00 94.19 82 GLN A CA 1
ATOM 641 C C . GLN A 1 82 ? 5.633 5.769 -8.209 1.00 94.19 82 GLN A C 1
ATOM 643 O O . GLN A 1 82 ? 4.819 6.301 -7.457 1.00 94.19 82 GLN A O 1
ATOM 648 N N . PHE A 1 83 ? 5.678 4.451 -8.407 1.00 94.94 83 PHE A N 1
ATOM 649 C CA . PHE A 1 83 ? 4.752 3.531 -7.758 1.00 94.94 83 PHE A CA 1
ATOM 650 C C . PHE A 1 83 ? 4.825 3.610 -6.226 1.00 94.94 83 PHE A C 1
ATOM 652 O O . PHE A 1 83 ? 3.784 3.675 -5.580 1.00 94.94 83 PHE A O 1
ATOM 659 N N . GLU A 1 84 ? 6.022 3.679 -5.639 1.00 95.00 84 GLU A N 1
ATOM 660 C CA . GLU A 1 84 ? 6.179 3.810 -4.184 1.00 95.00 84 GLU A CA 1
ATOM 661 C C . GLU A 1 84 ? 5.550 5.101 -3.643 1.00 95.00 84 GLU A C 1
ATOM 663 O O . GLU A 1 84 ? 4.874 5.077 -2.615 1.00 95.00 84 GLU A O 1
ATOM 668 N N . LYS A 1 85 ? 5.690 6.224 -4.361 1.00 95.44 85 LYS A N 1
ATOM 669 C CA . LYS A 1 85 ? 5.021 7.482 -3.988 1.00 95.44 85 LYS A CA 1
ATOM 670 C C . LYS A 1 85 ? 3.502 7.345 -4.033 1.00 95.44 85 LYS A C 1
ATOM 672 O O . LYS A 1 85 ? 2.826 7.728 -3.085 1.00 95.44 85 LYS A O 1
ATOM 677 N N . GLU A 1 86 ? 2.969 6.773 -5.111 1.00 93.06 86 GLU A N 1
ATOM 678 C CA . GLU A 1 86 ? 1.526 6.551 -5.255 1.00 93.06 86 GLU A CA 1
ATOM 679 C C . GLU A 1 86 ? 0.985 5.605 -4.175 1.00 93.06 86 GLU A C 1
ATOM 681 O O . GLU A 1 86 ? -0.067 5.866 -3.591 1.00 93.06 86 GLU A O 1
ATOM 686 N N . LYS A 1 87 ? 1.717 4.528 -3.871 1.00 93.06 87 LYS A N 1
ATOM 687 C CA . LYS A 1 87 ? 1.391 3.580 -2.802 1.00 93.06 87 LYS A CA 1
ATOM 688 C C . LYS A 1 87 ? 1.363 4.270 -1.445 1.00 93.06 87 LYS A C 1
ATOM 690 O O . LYS A 1 87 ? 0.423 4.051 -0.685 1.00 93.06 87 LYS A O 1
ATOM 695 N N . HIS A 1 88 ? 2.341 5.127 -1.158 1.00 94.56 88 HIS A N 1
ATOM 696 C CA . HIS A 1 88 ? 2.368 5.898 0.079 1.00 94.56 88 HIS A CA 1
ATOM 697 C C . HIS A 1 88 ? 1.152 6.824 0.193 1.00 94.56 88 HIS A C 1
ATOM 699 O O . HIS A 1 88 ? 0.443 6.769 1.192 1.00 94.56 88 HIS A O 1
ATOM 705 N N . SER A 1 89 ? 0.822 7.576 -0.862 1.00 94.19 89 SER A N 1
ATOM 706 C CA . SER A 1 89 ? -0.370 8.435 -0.868 1.00 94.19 89 SER A CA 1
ATOM 707 C C . SER A 1 89 ? -1.675 7.654 -0.672 1.00 94.19 89 SER A C 1
ATOM 709 O O . SER A 1 89 ? -2.577 8.131 0.014 1.00 94.19 89 SER A O 1
ATOM 711 N N . LEU A 1 90 ? -1.785 6.445 -1.235 1.00 92.19 90 LEU A N 1
ATOM 712 C CA . LEU A 1 90 ? -2.939 5.568 -1.011 1.00 92.19 90 LEU A CA 1
ATOM 713 C C . LEU A 1 90 ? -3.021 5.076 0.439 1.00 92.19 90 LEU A C 1
ATOM 715 O O . LEU A 1 90 ? -4.115 5.005 0.995 1.00 92.19 90 LEU A O 1
ATOM 719 N 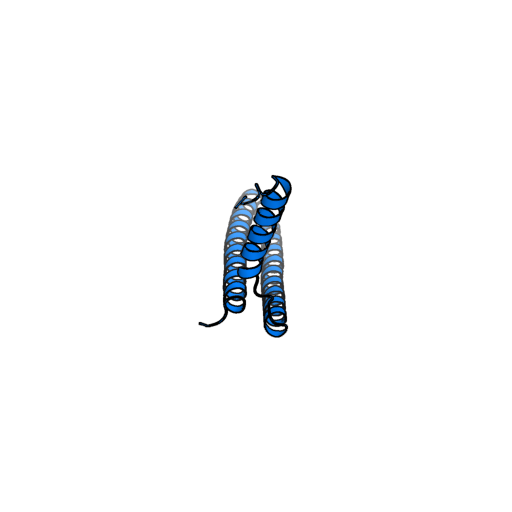N . ILE A 1 91 ? -1.885 4.745 1.053 1.00 91.81 91 ILE A N 1
ATOM 720 C CA . ILE A 1 91 ? -1.811 4.320 2.456 1.00 91.81 91 ILE A CA 1
ATOM 721 C C . ILE A 1 91 ? -2.211 5.462 3.391 1.00 91.81 91 ILE A C 1
ATOM 723 O O . ILE A 1 91 ? -3.039 5.253 4.276 1.00 91.81 91 ILE A O 1
ATOM 727 N N . GLU A 1 92 ? -1.684 6.663 3.165 1.00 92.88 92 GLU A N 1
ATOM 728 C CA . GLU A 1 92 ? -2.051 7.843 3.947 1.00 92.88 92 GLU A CA 1
ATOM 729 C C . GLU A 1 92 ? -3.540 8.170 3.814 1.00 92.88 92 GLU A C 1
ATOM 731 O O . GLU A 1 92 ? -4.198 8.497 4.798 1.00 92.88 92 GLU A O 1
ATOM 736 N N . GLU A 1 93 ? -4.095 8.077 2.604 1.00 91.88 93 GLU A N 1
ATOM 737 C CA . GLU A 1 93 ? -5.515 8.336 2.385 1.00 91.88 93 GLU A CA 1
ATOM 738 C C . GLU A 1 93 ? -6.393 7.308 3.105 1.00 91.88 93 GLU A C 1
ATOM 740 O O . GLU A 1 93 ? -7.345 7.680 3.790 1.00 91.88 93 GLU A O 1
ATOM 745 N N . ARG A 1 94 ? -6.033 6.022 3.025 1.00 92.38 94 ARG A N 1
ATOM 746 C CA . ARG A 1 94 ? -6.682 4.958 3.800 1.00 92.38 94 ARG A CA 1
ATOM 747 C C . ARG A 1 94 ? -6.653 5.278 5.294 1.00 92.38 94 ARG A C 1
ATOM 749 O O . ARG A 1 94 ? -7.666 5.142 5.971 1.00 92.38 94 ARG A O 1
ATOM 756 N N . GLU A 1 95 ? -5.503 5.693 5.818 1.00 88.81 95 GLU A N 1
ATOM 757 C CA . GLU A 1 95 ? -5.349 6.031 7.235 1.00 88.81 95 GLU A CA 1
ATOM 758 C C . GLU A 1 95 ? -6.191 7.240 7.632 1.00 88.81 95 GLU A C 1
ATOM 760 O O . GLU A 1 95 ? -6.872 7.181 8.654 1.00 88.81 95 GLU A O 1
ATOM 765 N N . ARG A 1 96 ? -6.242 8.289 6.802 1.00 90.38 96 ARG A N 1
ATOM 766 C CA . ARG A 1 96 ? -7.139 9.435 7.015 1.00 90.38 96 ARG A CA 1
ATOM 767 C C . ARG A 1 96 ? -8.603 9.007 7.084 1.00 90.38 96 ARG A C 1
ATOM 769 O O . ARG A 1 96 ? -9.313 9.442 7.988 1.00 90.38 96 ARG A O 1
ATOM 776 N N . GLN A 1 97 ? -9.049 8.132 6.186 1.00 88.69 97 GLN A N 1
ATOM 777 C CA . GLN A 1 97 ? -10.435 7.652 6.176 1.00 88.69 97 GLN A CA 1
ATOM 778 C C . GLN A 1 97 ? -10.753 6.761 7.379 1.00 88.69 97 GLN A C 1
ATOM 780 O O . GLN A 1 97 ? -11.805 6.914 8.000 1.00 88.69 97 GLN A O 1
ATOM 785 N N . ILE A 1 98 ? -9.830 5.875 7.762 1.00 87.12 98 ILE A N 1
ATOM 786 C CA . ILE A 1 98 ? -9.975 5.066 8.976 1.00 87.12 98 ILE A CA 1
ATOM 787 C C . ILE A 1 98 ? -10.042 5.977 10.206 1.00 87.12 98 ILE A C 1
ATOM 789 O O . ILE A 1 98 ? -10.925 5.797 11.039 1.00 87.12 98 ILE A O 1
ATOM 793 N N . LEU A 1 99 ? -9.162 6.975 10.321 1.00 86.25 99 LEU A N 1
ATOM 794 C CA . LEU A 1 99 ? -9.187 7.938 11.424 1.00 86.25 99 LEU A CA 1
ATOM 795 C C . LEU A 1 99 ? -10.504 8.721 11.466 1.00 86.25 99 LEU A C 1
ATOM 797 O O . LEU A 1 99 ? -11.067 8.869 12.547 1.00 86.25 99 LEU A O 1
ATOM 801 N N . ALA A 1 100 ? -11.033 9.148 10.318 1.00 85.94 100 ALA A N 1
ATOM 802 C CA . ALA A 1 100 ? -12.322 9.832 10.238 1.00 85.94 100 ALA A CA 1
ATOM 803 C C . ALA A 1 100 ? -13.490 8.961 10.735 1.00 85.94 100 ALA A C 1
ATOM 805 O O . ALA A 1 100 ? -14.400 9.473 11.375 1.00 85.94 100 ALA A O 1
ATOM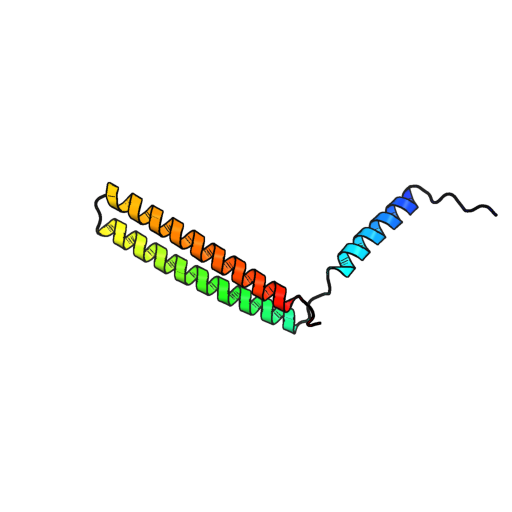 806 N N . ILE A 1 101 ? -13.454 7.645 10.499 1.00 84.56 101 ILE A N 1
ATOM 807 C CA . ILE A 1 101 ? -14.462 6.711 11.037 1.00 84.56 101 ILE A CA 1
ATOM 808 C C . ILE A 1 101 ? -14.312 6.534 12.549 1.00 84.56 101 ILE A C 1
ATOM 810 O O . ILE A 1 101 ? -15.307 6.344 13.250 1.00 84.56 101 ILE A O 1
ATOM 814 N N . ARG A 1 102 ? -13.071 6.553 13.049 1.00 80.12 102 ARG A N 1
ATOM 815 C CA . ARG A 1 102 ? -12.762 6.370 14.473 1.00 80.12 102 ARG A CA 1
ATOM 816 C C . ARG A 1 102 ? -13.073 7.605 15.311 1.00 80.12 102 ARG A C 1
ATOM 818 O O . ARG A 1 102 ? -13.351 7.450 16.497 1.00 80.12 102 ARG A O 1
ATOM 825 N N . GLN A 1 103 ? -13.015 8.805 14.735 1.00 78.12 103 GLN A N 1
ATOM 826 C CA . GLN A 1 103 ? -13.406 10.008 15.456 1.00 78.12 103 GLN A CA 1
ATOM 827 C C . GLN A 1 103 ? -14.931 10.029 15.632 1.00 78.12 103 GLN A C 1
ATOM 829 O O . GLN A 1 103 ? -15.659 9.950 14.640 1.00 78.12 103 GLN A O 1
ATOM 834 N N . PRO A 1 104 ? -15.446 10.116 16.873 1.00 56.28 104 PRO A N 1
ATOM 835 C CA . PRO A 1 104 ? -16.845 10.449 17.069 1.00 56.28 104 PRO A CA 1
ATOM 836 C C . PRO A 1 104 ? -17.058 11.842 16.472 1.00 56.28 104 PRO A C 1
ATOM 838 O O . PRO A 1 104 ? -16.311 12.770 16.780 1.00 56.28 104 PRO A O 1
ATOM 841 N N . ASN A 1 105 ? -18.030 11.968 15.570 1.00 45.81 105 ASN A N 1
ATOM 842 C CA . ASN A 1 105 ? -18.469 13.268 15.071 1.00 45.81 105 ASN A CA 1
ATOM 843 C C . ASN A 1 105 ? -18.761 14.172 16.296 1.00 45.81 105 ASN A C 1
ATOM 845 O O . ASN A 1 105 ? -19.425 13.674 17.212 1.00 45.81 105 ASN A O 1
ATOM 849 N N . PRO A 1 106 ? -18.230 15.408 16.370 1.00 47.91 106 PRO A N 1
ATOM 850 C CA . PRO A 1 106 ? -18.442 16.297 17.513 1.00 47.91 106 PRO A CA 1
ATOM 851 C C . PRO A 1 106 ? -19.920 16.634 17.742 1.00 47.91 106 PRO A C 1
ATOM 853 O O . PRO A 1 106 ? -20.698 16.635 16.758 1.00 47.91 106 PRO A O 1
#